Protein AF-A0A919KYX7-F1 (afdb_monomer)

Radius of gyration: 15.67 Å; Cα contacts (8 Å, |Δi|>4): 286; chains: 1; bounding box: 37×46×42 Å

Mean predicted aligned error: 9.74 Å

Structure (mmCIF, N/CA/C/O backbone):
data_AF-A0A919KYX7-F1
#
_entry.id   AF-A0A919KYX7-F1
#
loop_
_atom_site.group_PDB
_atom_site.id
_atom_site.type_symbol
_atom_site.label_atom_id
_atom_site.label_alt_id
_atom_site.label_comp_id
_atom_site.label_asym_id
_atom_site.label_entity_id
_atom_site.label_seq_id
_atom_site.pdbx_PDB_ins_code
_atom_site.Cartn_x
_atom_site.Cartn_y
_atom_site.Cartn_z
_atom_site.occupancy
_atom_site.B_iso_or_equiv
_atom_site.auth_seq_id
_atom_site.auth_comp_id
_atom_site.auth_asym_id
_atom_site.auth_atom_id
_atom_site.pdbx_PDB_model_num
ATOM 1 N N . MET A 1 1 ? -11.927 -30.502 -9.647 1.00 32.38 1 MET A N 1
ATOM 2 C CA . MET A 1 1 ? -11.825 -29.463 -8.599 1.00 32.38 1 MET A CA 1
ATOM 3 C C . MET A 1 1 ? -10.382 -29.416 -8.121 1.00 32.38 1 MET A C 1
ATOM 5 O O . MET A 1 1 ? -9.983 -30.302 -7.381 1.00 32.38 1 MET A O 1
ATOM 9 N N . ARG A 1 2 ? -9.56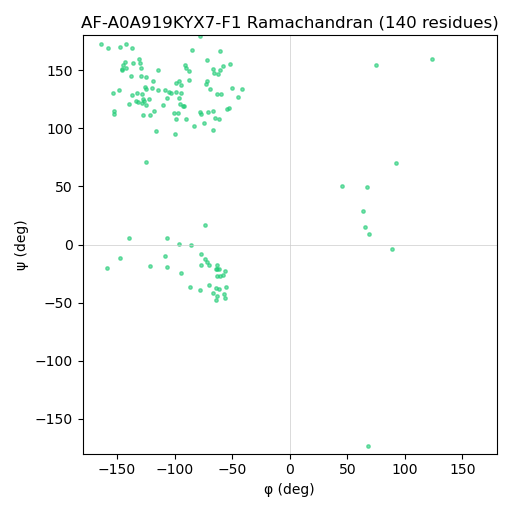3 -28.471 -8.601 1.00 33.16 2 ARG A N 1
ATOM 10 C CA . ARG A 1 2 ? -8.254 -28.194 -7.987 1.00 33.16 2 ARG A CA 1
ATOM 11 C C . ARG A 1 2 ? -8.493 -27.119 -6.935 1.00 33.16 2 ARG A C 1
ATOM 13 O O . ARG A 1 2 ? -8.819 -25.995 -7.298 1.00 33.16 2 ARG A O 1
ATOM 20 N N . GLY A 1 3 ? -8.424 -27.499 -5.662 1.00 31.27 3 GLY A N 1
ATOM 21 C CA . GLY A 1 3 ? -8.376 -26.539 -4.568 1.00 31.27 3 GLY A CA 1
ATOM 22 C C . GLY A 1 3 ? -7.054 -25.793 -4.660 1.00 31.27 3 GLY A C 1
ATOM 23 O O . GLY A 1 3 ? -5.996 -26.410 -4.570 1.00 31.27 3 GLY A O 1
ATOM 24 N N . SER A 1 4 ? -7.117 -24.493 -4.930 1.00 34.47 4 SER A N 1
ATOM 25 C CA . SER A 1 4 ? -5.983 -23.598 -4.737 1.00 34.47 4 SER A CA 1
ATOM 26 C C . SER A 1 4 ? -5.702 -23.558 -3.241 1.00 34.47 4 SER A C 1
ATOM 28 O O . SER A 1 4 ? -6.514 -23.029 -2.484 1.00 34.47 4 SER A O 1
ATOM 30 N N . ASP A 1 5 ? -4.599 -24.175 -2.828 1.00 36.34 5 ASP A N 1
ATOM 31 C CA . ASP A 1 5 ? -4.106 -24.117 -1.458 1.00 36.34 5 ASP A CA 1
ATOM 32 C C . ASP A 1 5 ? -3.677 -22.668 -1.185 1.00 36.34 5 ASP A C 1
ATOM 34 O O . ASP A 1 5 ? -2.665 -22.181 -1.694 1.00 36.34 5 ASP A O 1
ATOM 38 N N . ARG A 1 6 ? -4.567 -21.917 -0.530 1.00 38.47 6 ARG A N 1
ATOM 39 C CA . ARG A 1 6 ? -4.392 -20.497 -0.220 1.00 38.47 6 ARG A CA 1
ATOM 40 C C . ARG A 1 6 ? -3.561 -20.418 1.051 1.00 38.47 6 ARG A C 1
ATOM 42 O O . ARG A 1 6 ? -4.093 -20.623 2.138 1.00 38.47 6 ARG A O 1
ATOM 49 N N . ALA A 1 7 ? -2.275 -20.114 0.910 1.00 39.31 7 ALA A N 1
ATOM 50 C CA . ALA A 1 7 ? -1.416 -19.842 2.052 1.00 39.31 7 ALA A CA 1
ATOM 51 C C . ALA A 1 7 ? -1.953 -18.614 2.806 1.00 39.31 7 ALA A C 1
ATOM 53 O O . ALA A 1 7 ? -1.897 -17.485 2.317 1.00 39.31 7 ALA A O 1
ATOM 54 N N . GLN A 1 8 ? -2.526 -18.849 3.984 1.00 39.03 8 GLN A N 1
ATOM 55 C CA . GLN A 1 8 ? -2.896 -17.796 4.915 1.00 39.03 8 GLN A CA 1
ATOM 56 C C . GLN A 1 8 ? -1.620 -17.324 5.615 1.00 39.03 8 GLN A C 1
ATOM 58 O O . GLN A 1 8 ? -0.999 -18.083 6.357 1.00 39.03 8 GLN A O 1
ATOM 63 N N . VAL A 1 9 ? -1.206 -16.089 5.333 1.00 43.53 9 VAL A N 1
ATOM 64 C CA . VAL A 1 9 ? -0.049 -15.465 5.987 1.00 43.53 9 VAL A CA 1
ATOM 65 C C . VAL A 1 9 ? -0.419 -15.196 7.457 1.00 43.53 9 VAL A C 1
ATOM 67 O O . VAL A 1 9 ? -1.537 -14.736 7.714 1.00 43.53 9 VAL A O 1
ATOM 70 N N . PRO A 1 10 ? 0.451 -15.533 8.431 1.00 44.47 10 PRO A N 1
ATOM 71 C CA . PRO A 1 10 ? 0.195 -15.292 9.852 1.00 44.47 10 PRO A CA 1
ATOM 72 C C . PRO A 1 10 ? 0.009 -13.796 10.151 1.00 44.47 10 PRO A C 1
ATOM 74 O O . PRO A 1 10 ? 0.302 -12.947 9.312 1.00 44.47 10 PRO A O 1
ATOM 77 N N . ALA A 1 11 ? -0.508 -13.491 11.348 1.00 48.12 11 ALA A N 1
ATOM 78 C CA . ALA A 1 11 ? -0.821 -12.133 11.797 1.00 48.12 11 ALA A CA 1
ATOM 79 C C . ALA A 1 11 ? 0.266 -11.122 11.394 1.00 48.12 11 ALA A C 1
ATOM 81 O O . ALA A 1 11 ? 1.454 -11.396 11.582 1.00 48.12 11 ALA A O 1
ATOM 82 N N . ALA A 1 12 ? -0.167 -9.973 10.852 1.00 45.69 12 ALA A N 1
ATOM 83 C CA . ALA A 1 12 ? 0.705 -8.886 10.409 1.00 45.69 12 ALA A CA 1
ATOM 84 C C . ALA A 1 12 ? 1.771 -8.633 11.486 1.00 45.69 12 ALA A C 1
ATOM 86 O O . ALA A 1 12 ? 1.366 -8.529 12.638 1.00 45.69 12 ALA A O 1
ATOM 87 N N . PRO A 1 13 ? 3.071 -8.622 11.177 1.00 49.84 13 PRO A N 1
ATOM 88 C CA . PRO A 1 13 ? 4.165 -8.444 12.139 1.00 49.84 13 PRO A CA 1
ATOM 89 C C . PRO A 1 13 ? 4.355 -6.979 12.566 1.00 49.84 13 PRO A C 1
ATOM 91 O O . PRO A 1 13 ? 3.583 -6.103 12.185 1.00 49.84 13 PRO A O 1
ATOM 94 N N . ASP A 1 14 ? 5.324 -6.750 13.457 1.00 48.88 14 ASP A N 1
ATOM 95 C CA . ASP A 1 14 ? 5.457 -5.521 14.257 1.00 48.88 14 ASP A CA 1
ATOM 96 C C . ASP A 1 14 ? 5.904 -4.282 13.466 1.00 48.88 14 ASP A C 1
ATOM 98 O O . ASP A 1 14 ? 5.730 -3.162 13.950 1.00 48.88 14 ASP A O 1
ATOM 102 N N . ASP A 1 15 ? 6.413 -4.466 12.248 1.00 48.69 15 ASP A N 1
ATOM 103 C CA . ASP A 1 15 ? 6.855 -3.401 11.352 1.00 48.69 15 ASP A CA 1
ATOM 104 C C . ASP A 1 15 ? 6.633 -3.742 9.860 1.00 48.69 15 ASP A C 1
ATOM 106 O O . ASP A 1 15 ? 6.249 -4.854 9.478 1.00 48.69 15 ASP A O 1
ATOM 110 N N . LEU A 1 16 ? 6.830 -2.731 9.002 1.00 52.34 16 LEU A N 1
ATOM 111 C CA . LEU A 1 16 ? 6.672 -2.809 7.543 1.00 52.34 16 LEU A CA 1
ATOM 112 C C . LEU A 1 16 ? 7.550 -3.900 6.918 1.00 52.34 16 LEU A C 1
ATOM 114 O O . LEU A 1 16 ? 7.084 -4.642 6.054 1.00 52.34 16 LEU A O 1
ATOM 118 N N . ALA A 1 17 ? 8.799 -3.996 7.379 1.00 51.16 17 ALA A N 1
ATOM 119 C CA . ALA A 1 17 ? 9.773 -4.975 6.915 1.00 51.16 17 ALA A CA 1
ATOM 120 C C . ALA A 1 17 ? 9.300 -6.393 7.231 1.00 51.16 17 ALA A C 1
ATOM 122 O O . ALA A 1 17 ? 9.263 -7.236 6.344 1.00 51.16 17 ALA A O 1
ATOM 123 N N . GLY A 1 18 ? 8.8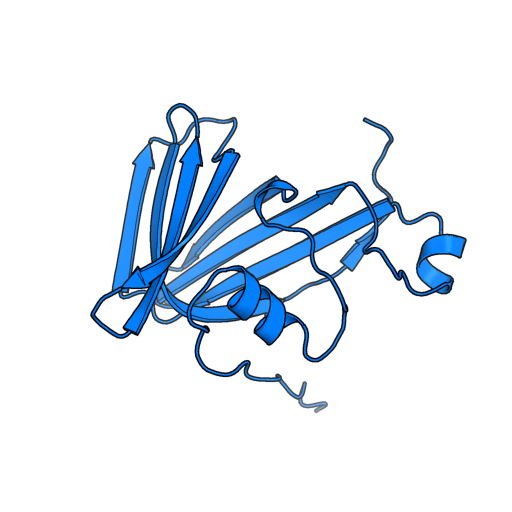00 -6.611 8.445 1.00 51.75 18 GLY A N 1
ATOM 124 C CA . GLY A 1 18 ? 8.156 -7.839 8.852 1.00 51.75 18 GLY A CA 1
ATOM 125 C C . GLY A 1 18 ? 6.980 -8.194 7.949 1.00 51.75 18 GLY A C 1
ATOM 126 O O . GLY A 1 18 ? 6.826 -9.357 7.600 1.00 51.75 18 GLY A O 1
ATOM 127 N N . LEU A 1 19 ? 6.091 -7.246 7.608 1.00 54.28 19 LEU A N 1
ATOM 128 C CA . LEU A 1 19 ? 4.872 -7.580 6.852 1.00 54.28 19 LEU A CA 1
ATOM 129 C C . LEU A 1 19 ? 5.263 -8.045 5.456 1.00 54.28 19 LEU A C 1
ATOM 131 O O . LEU A 1 19 ? 4.747 -9.052 4.975 1.00 54.28 19 LEU A O 1
ATOM 135 N N . LEU A 1 20 ? 6.229 -7.353 4.857 1.00 53.00 20 LEU A N 1
ATOM 136 C CA . LEU A 1 20 ? 6.869 -7.767 3.620 1.00 53.00 20 LEU A CA 1
ATOM 137 C C . LEU A 1 20 ? 7.593 -9.120 3.788 1.00 53.00 20 LEU A C 1
ATOM 139 O O . LEU A 1 20 ? 7.438 -9.980 2.928 1.00 53.00 20 LEU A O 1
ATOM 143 N N . ASP A 1 21 ? 8.236 -9.381 4.933 1.00 50.12 21 ASP A N 1
ATOM 144 C CA . ASP A 1 21 ? 8.826 -10.674 5.334 1.00 50.12 21 ASP A CA 1
ATOM 145 C C . ASP A 1 21 ? 7.820 -11.817 5.521 1.00 50.12 21 ASP A C 1
ATOM 147 O O . ASP A 1 21 ? 8.077 -12.949 5.113 1.00 50.12 21 ASP A O 1
ATOM 151 N N . GLY A 1 22 ? 6.630 -11.555 6.049 1.00 46.12 22 GLY A N 1
ATOM 152 C CA . GLY A 1 22 ? 5.539 -12.526 6.113 1.00 46.12 22 GLY A CA 1
ATOM 153 C C . GLY A 1 22 ? 4.967 -12.820 4.725 1.00 46.12 22 GLY A C 1
ATOM 154 O O . GLY A 1 22 ? 4.630 -13.964 4.415 1.00 46.12 22 GLY A O 1
ATOM 155 N N . LEU A 1 23 ? 4.931 -11.806 3.856 1.00 50.06 23 LEU A N 1
ATOM 156 C CA . LEU A 1 23 ? 4.632 -11.953 2.432 1.00 50.06 23 LEU A CA 1
ATOM 157 C C . LEU A 1 23 ? 5.777 -12.667 1.666 1.00 50.06 23 LEU A C 1
ATOM 159 O O . LEU A 1 23 ? 5.524 -13.215 0.590 1.00 50.06 23 LEU A O 1
ATOM 163 N N . HIS A 1 24 ? 6.998 -12.745 2.226 1.00 50.53 24 HIS A N 1
ATOM 164 C CA . HIS A 1 24 ? 8.181 -13.394 1.630 1.00 50.53 24 HIS A CA 1
ATOM 165 C C . HIS A 1 24 ? 8.149 -14.935 1.634 1.00 50.53 24 HIS A C 1
ATOM 167 O O . HIS A 1 24 ? 8.936 -15.555 0.917 1.00 50.53 24 HIS A O 1
ATOM 173 N N . ALA A 1 25 ? 7.245 -15.601 2.359 1.00 39.31 25 ALA A N 1
ATOM 174 C CA . ALA A 1 25 ? 7.342 -17.050 2.596 1.00 39.31 25 ALA A CA 1
ATOM 175 C C . ALA A 1 25 ? 6.995 -17.983 1.406 1.00 39.31 25 ALA A C 1
ATOM 177 O O . ALA A 1 25 ? 6.786 -19.176 1.623 1.00 39.31 25 ALA A O 1
ATOM 178 N N . GLY A 1 26 ? 6.950 -17.520 0.149 1.00 39.28 26 GLY A N 1
ATOM 179 C CA . GLY A 1 26 ? 6.589 -18.439 -0.940 1.00 39.28 26 GLY A CA 1
ATOM 180 C C . GLY A 1 26 ? 6.984 -18.130 -2.376 1.00 39.28 26 GLY A C 1
ATOM 181 O O . GLY A 1 26 ? 7.003 -19.075 -3.161 1.00 39.28 26 GLY A O 1
ATOM 182 N N . LEU A 1 27 ? 7.296 -16.892 -2.775 1.00 41.44 27 LEU A N 1
ATOM 183 C CA . LEU A 1 27 ? 7.535 -16.637 -4.209 1.00 41.44 27 LEU A CA 1
ATOM 184 C C . LEU A 1 27 ? 8.564 -15.565 -4.576 1.00 41.44 27 LEU A C 1
ATOM 186 O O . LEU A 1 27 ? 8.952 -15.528 -5.744 1.00 41.44 27 LEU A O 1
ATOM 190 N N . LEU A 1 28 ? 9.037 -14.742 -3.637 1.00 40.50 28 LEU A N 1
ATOM 191 C CA . LEU A 1 28 ? 10.090 -13.750 -3.864 1.00 40.50 28 LEU A CA 1
ATOM 192 C C . LEU A 1 28 ? 10.847 -13.490 -2.558 1.00 40.50 28 LEU A C 1
ATOM 194 O O . LEU A 1 28 ? 10.285 -12.935 -1.622 1.00 40.50 28 LEU A O 1
ATOM 198 N N . SER A 1 29 ? 12.127 -13.838 -2.499 1.00 37.88 29 SER A N 1
ATOM 199 C CA . SER A 1 29 ? 13.039 -13.181 -1.563 1.00 37.88 29 SER A CA 1
ATOM 200 C C . SER A 1 29 ? 13.274 -11.745 -2.052 1.00 37.88 29 SER A C 1
ATOM 202 O O . SER A 1 29 ? 13.862 -11.573 -3.123 1.00 37.88 29 SER A O 1
ATOM 204 N N . GLY A 1 30 ? 12.822 -10.742 -1.292 1.00 50.16 30 GLY A N 1
ATOM 205 C CA . GLY A 1 30 ? 13.103 -9.322 -1.537 1.00 50.16 30 GLY A CA 1
ATOM 206 C C . GLY A 1 30 ? 12.063 -8.602 -2.394 1.00 50.16 30 GLY A C 1
ATOM 207 O O . GLY A 1 30 ? 12.356 -8.237 -3.534 1.00 50.16 30 GLY A O 1
ATOM 208 N N . LEU A 1 31 ? 10.861 -8.378 -1.853 1.00 50.81 31 LEU A N 1
ATOM 209 C CA . LEU A 1 31 ? 10.004 -7.307 -2.366 1.00 50.81 31 LEU A CA 1
ATOM 210 C C . LEU A 1 31 ? 10.706 -5.948 -2.164 1.00 50.81 31 LEU A C 1
ATOM 212 O O . LEU A 1 31 ? 11.439 -5.792 -1.184 1.00 50.81 31 LEU A O 1
ATOM 216 N N . PRO A 1 32 ? 10.503 -4.983 -3.076 1.00 56.03 32 PRO A N 1
ATOM 217 C CA . PRO A 1 32 ? 11.006 -3.624 -2.900 1.00 56.03 32 PRO A CA 1
ATOM 218 C C . PRO A 1 32 ? 10.460 -3.005 -1.614 1.00 56.03 32 PRO A C 1
ATOM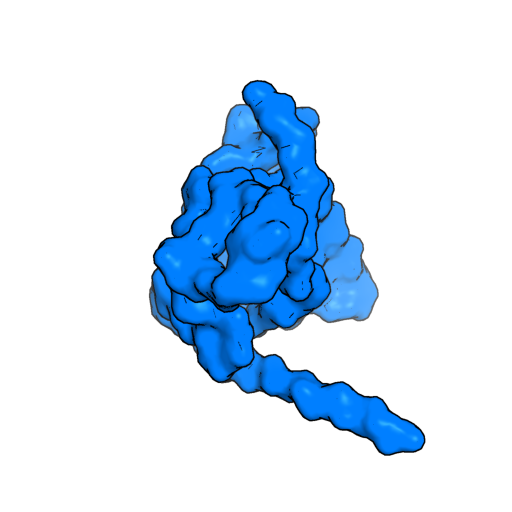 220 O O . PRO A 1 32 ? 9.367 -3.367 -1.160 1.00 56.03 32 PRO A O 1
ATOM 223 N N . ALA A 1 33 ? 11.197 -2.058 -1.035 1.00 64.12 33 ALA A N 1
ATOM 224 C CA . ALA A 1 33 ? 10.638 -1.241 0.032 1.00 64.12 33 ALA A CA 1
ATOM 225 C C . ALA A 1 33 ? 9.420 -0.474 -0.518 1.00 64.12 33 ALA A C 1
ATOM 227 O O . ALA A 1 33 ? 9.367 -0.172 -1.707 1.00 64.12 33 ALA A O 1
ATOM 228 N N . PHE A 1 34 ? 8.417 -0.163 0.315 1.00 66.69 34 PHE A N 1
ATOM 229 C CA . PHE A 1 34 ? 7.215 0.544 -0.169 1.00 66.69 34 PHE A CA 1
ATOM 230 C C . PHE A 1 34 ? 7.533 1.894 -0.826 1.00 66.69 34 PHE A C 1
ATOM 232 O O . PHE A 1 34 ? 6.769 2.350 -1.664 1.00 66.69 34 PHE A O 1
ATOM 239 N N . GLU A 1 35 ? 8.648 2.519 -0.450 1.00 70.00 35 GLU A N 1
ATOM 240 C CA . GLU A 1 35 ? 9.169 3.743 -1.070 1.00 70.00 35 GLU A CA 1
ATOM 241 C C . GLU A 1 35 ? 9.555 3.581 -2.548 1.00 70.00 35 GLU A C 1
ATOM 243 O O . GLU A 1 35 ? 9.561 4.567 -3.276 1.00 70.00 35 GLU A O 1
ATOM 248 N N . ASP A 1 36 ? 9.800 2.351 -3.000 1.00 77.00 36 ASP A N 1
ATOM 249 C CA . ASP A 1 36 ? 10.084 2.028 -4.399 1.00 77.00 36 ASP A CA 1
ATOM 250 C C . ASP A 1 36 ? 8.821 1.567 -5.163 1.00 77.00 36 ASP A C 1
ATOM 252 O O . ASP A 1 36 ? 8.904 1.193 -6.334 1.00 77.00 36 ASP A O 1
ATOM 256 N N . LEU A 1 37 ? 7.651 1.529 -4.506 1.00 82.44 37 LEU A N 1
ATOM 257 C CA . LEU A 1 37 ? 6.398 1.055 -5.097 1.00 82.44 37 LEU A CA 1
ATOM 258 C C . LEU A 1 37 ? 5.511 2.207 -5.581 1.00 82.44 37 LEU A C 1
ATOM 260 O O . LEU A 1 37 ? 5.145 3.105 -4.820 1.00 82.44 37 LEU A O 1
ATOM 264 N N . ASP A 1 38 ? 5.035 2.086 -6.816 1.00 87.62 38 ASP A N 1
ATOM 265 C CA . ASP A 1 38 ? 4.037 2.972 -7.403 1.00 87.62 38 ASP A CA 1
ATOM 266 C C . ASP A 1 38 ? 2.628 2.398 -7.194 1.00 87.62 38 ASP A C 1
ATOM 268 O O . ASP A 1 38 ? 2.300 1.304 -7.665 1.00 87.62 38 ASP A O 1
ATOM 272 N N . LEU A 1 39 ? 1.763 3.133 -6.489 1.00 90.94 39 LEU A N 1
ATOM 273 C CA . LEU A 1 39 ? 0.356 2.764 -6.322 1.00 90.94 39 LEU A CA 1
ATOM 274 C C . LEU A 1 39 ? -0.432 3.121 -7.591 1.00 90.94 39 LEU A C 1
ATOM 276 O O . LEU A 1 39 ? -0.648 4.295 -7.883 1.00 90.94 39 LEU A O 1
ATOM 280 N N . PHE A 1 40 ? -0.946 2.118 -8.303 1.00 91.06 40 PHE A N 1
ATOM 281 C CA . PHE A 1 40 ? -1.776 2.327 -9.500 1.00 91.06 40 PHE A CA 1
ATOM 282 C C . PHE A 1 40 ? -3.260 1.998 -9.285 1.00 91.06 40 PHE A C 1
ATOM 284 O O . PHE A 1 40 ? -4.093 2.274 -10.150 1.00 91.06 40 PHE A O 1
ATOM 291 N N . HIS A 1 41 ? -3.615 1.378 -8.156 1.00 93.25 41 HIS A N 1
ATOM 292 C CA . HIS A 1 41 ? -4.980 0.930 -7.897 1.00 93.25 41 HIS A CA 1
ATOM 293 C C . HIS A 1 41 ? -5.329 0.991 -6.411 1.00 93.25 41 HIS A C 1
ATOM 295 O O . HIS A 1 41 ? -4.598 0.469 -5.574 1.00 93.25 41 HIS A O 1
ATOM 301 N N . LEU A 1 42 ? -6.496 1.550 -6.094 1.00 94.06 42 LEU A N 1
ATOM 302 C CA . LEU A 1 42 ? -7.130 1.450 -4.784 1.00 94.06 42 LEU A CA 1
ATOM 303 C C . LEU A 1 42 ? -8.602 1.105 -4.985 1.00 94.06 42 LEU A C 1
ATOM 305 O O . LEU A 1 42 ? -9.331 1.832 -5.657 1.00 94.06 42 LEU A O 1
ATOM 309 N N . LEU A 1 43 ? -9.039 0.007 -4.376 1.00 95.62 43 LEU A N 1
ATOM 310 C CA . LEU A 1 43 ? -10.433 -0.415 -4.357 1.00 95.62 43 LEU A CA 1
ATOM 311 C C . LEU A 1 43 ? -10.874 -0.633 -2.916 1.00 95.62 43 LEU A C 1
ATOM 313 O O . LEU A 1 43 ? -10.280 -1.440 -2.203 1.00 95.62 43 LEU A O 1
ATOM 317 N N . VAL A 1 44 ? -11.933 0.062 -2.515 1.00 95.69 44 VAL A N 1
ATOM 318 C CA . VAL A 1 44 ? -12.613 -0.152 -1.236 1.00 95.69 44 VAL A CA 1
ATOM 319 C C . VAL A 1 44 ? -13.787 -1.095 -1.479 1.00 95.69 44 VAL A C 1
ATOM 321 O O . VAL A 1 44 ? -14.673 -0.781 -2.273 1.00 95.69 44 VAL A O 1
ATOM 324 N N . ASP A 1 45 ? -13.803 -2.242 -0.805 1.00 93.75 45 ASP A N 1
ATOM 325 C CA . ASP A 1 45 ? -14.961 -3.131 -0.773 1.00 93.75 45 ASP A CA 1
ATOM 326 C C . ASP A 1 45 ? -15.738 -2.908 0.527 1.00 93.75 45 ASP A C 1
ATOM 328 O O . ASP A 1 45 ? -15.441 -3.494 1.571 1.00 93.75 45 ASP A O 1
ATOM 332 N N . GLU A 1 46 ? -16.762 -2.060 0.439 1.00 83.62 46 GLU A N 1
ATOM 333 C CA . GLU A 1 46 ? -17.655 -1.723 1.554 1.00 83.62 46 GLU A CA 1
ATOM 334 C C . GLU A 1 46 ? -18.466 -2.919 2.073 1.00 83.62 46 GLU A C 1
ATOM 336 O O . GLU A 1 46 ? -19.027 -2.852 3.162 1.00 83.62 46 GLU A O 1
ATOM 341 N N . ARG A 1 47 ? -18.580 -4.009 1.301 1.00 85.75 47 ARG A N 1
ATOM 342 C CA . ARG A 1 47 ? -19.348 -5.198 1.704 1.00 85.75 47 ARG A CA 1
ATOM 343 C C . ARG A 1 47 ? -18.482 -6.262 2.366 1.00 85.75 47 ARG A C 1
ATOM 345 O O . ARG A 1 47 ? -19.017 -7.106 3.081 1.00 85.75 47 ARG A O 1
ATOM 352 N N . GLY A 1 48 ? -17.188 -6.265 2.064 1.00 79.38 48 GLY A N 1
ATOM 353 C CA . GLY A 1 48 ? -16.237 -7.288 2.490 1.00 79.38 48 GLY A CA 1
ATOM 354 C C . GLY A 1 48 ? -15.268 -6.847 3.585 1.00 79.38 48 GLY A C 1
ATOM 355 O O . GLY A 1 48 ? -14.352 -7.610 3.884 1.00 79.38 48 GLY A O 1
ATOM 356 N N . ASP A 1 49 ? -15.426 -5.637 4.138 1.00 90.12 49 ASP A N 1
ATOM 357 C CA . ASP A 1 49 ? -14.494 -5.010 5.088 1.00 90.12 49 ASP A CA 1
ATOM 358 C C . ASP A 1 49 ? -13.039 -5.152 4.622 1.00 90.12 49 ASP A C 1
ATOM 360 O O . ASP A 1 49 ? -12.167 -5.645 5.353 1.00 90.12 49 ASP A O 1
ATOM 364 N N . SER A 1 50 ? -12.796 -4.786 3.358 1.00 94.94 50 SER A N 1
ATOM 365 C CA . SER A 1 50 ? -11.490 -4.946 2.726 1.00 94.94 50 SER A CA 1
ATOM 366 C C . SER A 1 50 ? -11.115 -3.790 1.803 1.00 94.94 50 SER A C 1
ATOM 368 O O . SER A 1 50 ? -11.964 -3.111 1.228 1.00 94.94 50 SER A O 1
ATOM 370 N N . VAL A 1 51 ? -9.810 -3.565 1.671 1.00 96.62 51 VAL A N 1
ATOM 371 C CA . VAL A 1 51 ? -9.220 -2.648 0.693 1.00 96.62 51 VAL A CA 1
ATOM 372 C C . VAL A 1 51 ? -8.202 -3.424 -0.125 1.00 96.62 51 VAL A C 1
ATOM 374 O O . VAL A 1 51 ? -7.380 -4.151 0.425 1.00 96.62 51 VAL A O 1
ATOM 377 N N . THR A 1 52 ? -8.239 -3.254 -1.442 1.00 95.75 52 THR A N 1
ATOM 378 C CA . THR A 1 52 ? -7.242 -3.811 -2.358 1.00 95.75 52 THR A CA 1
ATOM 379 C C . THR A 1 52 ? -6.397 -2.692 -2.948 1.00 95.75 52 THR A C 1
ATOM 381 O O . THR A 1 52 ? -6.917 -1.816 -3.640 1.00 95.75 52 THR A O 1
ATOM 384 N N . LEU A 1 53 ? -5.090 -2.749 -2.708 1.00 94.19 53 LEU A N 1
ATOM 385 C CA . LEU A 1 53 ? -4.091 -1.833 -3.257 1.00 94.19 53 LEU A CA 1
ATOM 386 C C . LEU A 1 53 ? -3.315 -2.545 -4.365 1.00 94.19 53 LEU A C 1
ATOM 388 O O . LEU A 1 53 ? -2.887 -3.673 -4.156 1.00 94.19 53 LEU A O 1
ATOM 392 N N . GLY A 1 54 ? -3.148 -1.936 -5.534 1.00 92.69 54 GLY A N 1
ATOM 393 C CA . GLY A 1 54 ? -2.298 -2.464 -6.606 1.00 92.69 54 GLY A CA 1
ATOM 394 C C . GLY A 1 54 ? -1.018 -1.653 -6.711 1.00 92.69 54 GLY A C 1
ATOM 395 O O . GLY A 1 54 ? -1.084 -0.430 -6.841 1.00 92.69 54 GLY A O 1
ATOM 396 N N . PHE A 1 55 ? 0.115 -2.346 -6.650 1.00 89.12 55 PHE A N 1
ATOM 397 C CA . PHE A 1 55 ? 1.446 -1.757 -6.686 1.00 89.12 55 PHE A CA 1
ATOM 398 C C . PHE A 1 55 ? 2.239 -2.256 -7.882 1.00 89.12 55 PHE A C 1
ATOM 400 O O . PHE A 1 55 ? 2.189 -3.445 -8.210 1.00 89.12 55 PHE A O 1
ATOM 407 N N . GLU A 1 56 ? 2.999 -1.355 -8.488 1.00 88.12 56 GLU A N 1
ATOM 408 C CA . GLU A 1 56 ? 4.016 -1.635 -9.494 1.00 88.12 56 GLU A CA 1
ATOM 409 C C . GLU A 1 56 ? 5.401 -1.271 -8.943 1.00 88.12 56 GLU A C 1
ATOM 411 O O . GLU A 1 56 ? 5.535 -0.386 -8.105 1.00 88.12 56 GLU A O 1
ATOM 416 N N . HIS A 1 57 ? 6.436 -1.967 -9.406 1.00 84.81 57 HIS A N 1
ATOM 417 C CA . HIS A 1 57 ? 7.825 -1.587 -9.187 1.00 84.81 57 HIS A CA 1
ATOM 418 C C . HIS A 1 57 ? 8.605 -1.655 -10.496 1.00 84.81 57 HIS A C 1
ATOM 420 O O . HIS A 1 57 ? 8.612 -2.690 -11.183 1.00 84.81 57 HIS A O 1
ATOM 426 N N . ALA A 1 58 ? 9.325 -0.575 -10.795 1.00 80.06 58 ALA A N 1
ATOM 427 C CA . ALA A 1 58 ? 10.274 -0.517 -11.893 1.00 80.06 58 ALA A CA 1
ATOM 428 C C . ALA A 1 58 ? 11.545 -1.303 -11.533 1.00 80.06 58 ALA A C 1
ATOM 430 O O . ALA A 1 58 ? 12.392 -0.866 -10.761 1.00 80.06 58 ALA A O 1
ATOM 431 N N . GLY A 1 59 ? 11.696 -2.489 -12.114 1.00 75.12 59 GLY A N 1
ATOM 432 C CA . GLY A 1 59 ? 12.820 -3.391 -11.883 1.00 75.12 59 GLY A CA 1
ATOM 433 C C . GLY A 1 59 ? 12.375 -4.771 -11.418 1.00 75.12 59 GLY A C 1
ATOM 434 O O . GLY A 1 59 ? 11.267 -4.970 -10.917 1.00 75.12 59 GLY A O 1
ATOM 435 N N . LEU A 1 60 ? 13.262 -5.750 -11.588 1.00 68.56 60 LEU A N 1
ATOM 436 C CA . LEU A 1 60 ? 13.082 -7.069 -10.994 1.00 68.56 60 LEU A CA 1
ATOM 437 C C . LEU A 1 60 ? 13.724 -7.115 -9.594 1.00 68.56 60 LEU A C 1
ATOM 439 O O . LEU A 1 60 ? 14.721 -6.428 -9.371 1.00 68.56 60 LEU A O 1
ATOM 443 N N . PRO A 1 61 ? 13.216 -7.963 -8.679 1.00 63.31 61 PRO A N 1
ATOM 444 C CA . PRO A 1 61 ? 13.856 -8.232 -7.391 1.00 63.31 61 PRO A CA 1
ATOM 445 C C . PRO A 1 61 ? 15.340 -8.622 -7.539 1.00 63.31 61 PRO A C 1
ATOM 447 O O . PRO A 1 61 ? 15.689 -9.192 -8.574 1.00 63.31 61 PRO A O 1
ATOM 450 N N . PRO A 1 62 ? 16.199 -8.421 -6.516 1.00 56.88 62 PRO A N 1
ATOM 451 C CA . PRO A 1 62 ? 17.658 -8.618 -6.601 1.00 56.88 62 PRO A CA 1
ATOM 452 C C . PRO A 1 62 ? 18.128 -10.008 -7.061 1.00 56.88 62 PRO A C 1
ATOM 454 O O . PRO A 1 62 ? 19.238 -10.153 -7.571 1.00 56.88 62 PRO A O 1
ATOM 457 N N . ALA A 1 63 ? 17.292 -11.037 -6.903 1.00 61.44 63 ALA A N 1
ATOM 458 C CA . ALA A 1 63 ? 17.545 -12.393 -7.382 1.00 61.44 63 ALA A CA 1
ATOM 459 C C . ALA A 1 63 ? 16.395 -12.874 -8.286 1.00 61.44 63 ALA A C 1
ATOM 461 O O . ALA A 1 63 ? 15.602 -13.731 -7.881 1.00 61.44 63 ALA A O 1
ATOM 462 N N . PRO A 1 64 ? 16.255 -12.330 -9.508 1.00 64.31 64 PRO A N 1
ATOM 463 C CA . PRO A 1 64 ? 15.180 -12.748 -10.381 1.00 64.31 64 PRO A CA 1
ATOM 464 C C . PRO A 1 64 ? 15.446 -14.159 -10.920 1.00 64.31 64 PRO A C 1
ATOM 466 O O . PRO A 1 64 ? 16.579 -14.478 -11.294 1.00 64.31 64 PRO A O 1
ATOM 469 N N . PRO A 1 65 ? 14.410 -15.007 -11.021 1.00 66.94 65 PRO A N 1
ATOM 470 C CA . PRO A 1 65 ? 14.495 -16.254 -11.767 1.00 66.94 65 PRO A CA 1
ATOM 471 C C . PRO A 1 65 ? 15.064 -16.019 -13.177 1.00 66.94 65 PRO A C 1
ATOM 473 O O . PRO A 1 65 ? 14.666 -15.071 -13.860 1.00 66.94 65 PRO A O 1
ATOM 476 N N . ARG A 1 66 ? 16.010 -16.866 -13.610 1.00 68.94 66 ARG A N 1
ATOM 477 C CA . ARG A 1 66 ? 16.731 -16.694 -14.890 1.00 68.94 66 ARG A CA 1
ATOM 478 C C . ARG A 1 66 ? 15.788 -16.583 -16.090 1.00 68.94 66 ARG A C 1
ATOM 480 O O . ARG A 1 66 ? 16.007 -15.753 -16.960 1.00 68.94 66 ARG A O 1
ATOM 487 N N . ASP A 1 67 ? 14.689 -17.332 -16.079 1.00 69.75 67 ASP A N 1
ATOM 488 C CA . ASP A 1 67 ? 13.657 -17.302 -17.117 1.00 69.75 67 ASP A CA 1
ATOM 489 C C . ASP A 1 67 ? 12.982 -15.927 -17.273 1.00 69.75 67 ASP A C 1
ATOM 491 O O . ASP A 1 67 ? 12.513 -15.593 -18.360 1.00 69.75 67 ASP A O 1
ATOM 495 N N . ARG A 1 68 ? 12.939 -15.099 -16.219 1.00 68.12 68 ARG A N 1
ATOM 496 C CA . ARG A 1 68 ? 12.407 -13.726 -16.295 1.00 68.12 68 ARG A CA 1
ATOM 497 C C . ARG A 1 68 ? 13.404 -12.760 -16.921 1.00 68.12 68 ARG A C 1
ATOM 499 O O . ARG A 1 68 ? 13.000 -11.912 -17.717 1.00 68.12 68 ARG A O 1
ATOM 506 N N . VAL A 1 69 ? 14.684 -12.925 -16.592 1.00 69.88 69 VAL A N 1
ATOM 507 C CA . VAL A 1 69 ? 15.788 -12.149 -17.175 1.00 69.88 69 VAL A CA 1
ATOM 508 C C . VAL A 1 69 ? 15.889 -12.431 -18.671 1.00 69.88 69 VAL A C 1
ATOM 510 O O . VAL A 1 69 ? 15.889 -11.500 -19.473 1.00 69.88 69 VAL A O 1
ATOM 513 N N . ASP A 1 70 ? 15.858 -13.708 -19.057 1.00 75.81 70 ASP A N 1
ATOM 514 C CA . ASP A 1 70 ? 15.958 -14.142 -20.456 1.00 75.81 70 ASP A CA 1
ATOM 515 C C . ASP A 1 70 ? 14.786 -13.633 -21.316 1.00 75.81 70 ASP A C 1
ATOM 517 O O . ASP A 1 70 ? 14.923 -13.416 -22.520 1.00 75.81 70 ASP A O 1
ATOM 521 N N . ARG A 1 71 ? 13.623 -13.391 -20.698 1.00 77.12 71 ARG A N 1
ATOM 522 C CA . ARG A 1 71 ? 12.435 -12.823 -21.353 1.00 77.12 71 ARG A CA 1
ATOM 523 C C . ARG A 1 71 ? 12.423 -11.292 -21.404 1.00 77.12 71 ARG A C 1
ATOM 525 O O . ARG A 1 71 ? 11.470 -10.723 -21.939 1.00 77.12 71 ARG A O 1
ATOM 532 N N . GLY A 1 72 ? 13.448 -10.628 -20.865 1.00 79.06 72 GLY A N 1
ATOM 533 C CA . GLY A 1 72 ? 13.556 -9.169 -20.837 1.00 79.06 72 GLY A CA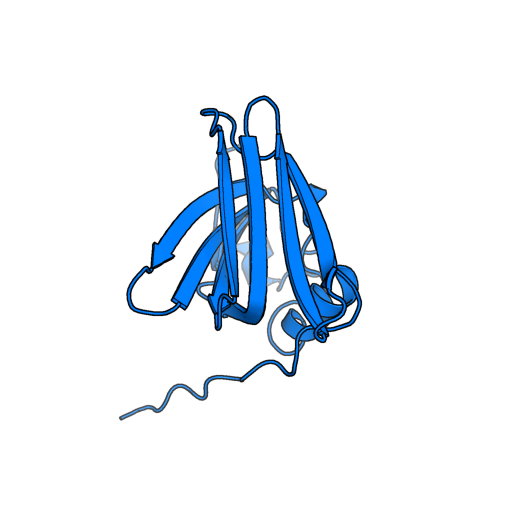 1
ATOM 534 C C . GLY A 1 72 ? 12.458 -8.490 -20.017 1.00 79.06 72 GLY A C 1
ATOM 535 O O . GLY A 1 72 ? 12.053 -7.376 -20.351 1.00 79.06 72 GLY A O 1
ATOM 536 N N . LEU A 1 73 ? 11.932 -9.174 -18.995 1.00 81.25 73 LEU A N 1
ATOM 537 C CA . LEU A 1 73 ? 10.980 -8.587 -18.052 1.00 81.25 73 LEU A CA 1
ATOM 538 C C . LEU A 1 73 ? 11.734 -7.613 -17.145 1.00 81.25 73 LEU A C 1
ATOM 540 O O . LEU A 1 73 ? 12.845 -7.902 -16.710 1.00 81.25 73 LEU A O 1
ATOM 544 N N . ASN A 1 74 ? 11.140 -6.458 -16.882 1.00 82.62 74 ASN A N 1
ATOM 545 C CA . ASN A 1 74 ? 11.801 -5.349 -16.192 1.00 82.62 74 ASN A CA 1
ATOM 546 C C . ASN A 1 74 ? 10.890 -4.641 -15.186 1.00 82.62 74 ASN A C 1
ATOM 548 O O . ASN A 1 74 ? 11.309 -3.640 -14.624 1.00 82.62 74 ASN A O 1
ATOM 552 N N . ALA A 1 75 ? 9.679 -5.140 -14.955 1.00 84.75 75 ALA A N 1
ATOM 553 C CA . ALA A 1 75 ? 8.763 -4.609 -13.958 1.00 84.75 75 ALA A CA 1
ATOM 554 C C . ALA A 1 75 ? 7.986 -5.746 -13.293 1.00 84.75 75 ALA A C 1
ATOM 556 O O . ALA A 1 75 ? 7.830 -6.838 -13.863 1.00 84.75 75 ALA A O 1
ATOM 557 N N . VAL A 1 76 ? 7.498 -5.482 -12.087 1.00 83.44 76 VAL A N 1
ATOM 558 C CA . VAL A 1 76 ? 6.594 -6.372 -11.359 1.00 83.44 76 VAL A CA 1
ATOM 559 C C . VAL A 1 76 ? 5.380 -5.597 -10.884 1.00 83.44 76 VAL A C 1
ATOM 561 O O . VAL A 1 76 ? 5.497 -4.441 -10.501 1.00 83.44 76 VAL A O 1
ATOM 564 N N . GLU A 1 77 ? 4.226 -6.251 -10.875 1.00 87.94 77 GLU A N 1
ATOM 565 C CA . GLU A 1 77 ? 3.038 -5.741 -10.197 1.00 87.94 77 GLU A CA 1
ATOM 566 C C . GLU A 1 77 ? 2.433 -6.816 -9.301 1.00 87.94 77 GLU A C 1
ATOM 568 O O . GLU A 1 77 ? 2.606 -8.020 -9.535 1.00 87.94 77 GLU A O 1
ATOM 573 N N . PHE A 1 78 ? 1.692 -6.374 -8.296 1.00 86.31 78 PHE A N 1
ATOM 574 C CA . PHE A 1 78 ? 0.923 -7.234 -7.413 1.00 86.31 78 PHE A CA 1
ATOM 575 C C . PHE A 1 78 ? -0.205 -6.450 -6.743 1.00 86.31 78 PHE A C 1
ATOM 577 O O . PHE A 1 78 ? -0.242 -5.221 -6.775 1.00 86.31 78 PHE A O 1
ATOM 584 N N . PHE A 1 79 ? -1.111 -7.177 -6.096 1.00 89.56 79 PHE A N 1
ATOM 585 C CA . PHE A 1 79 ? -2.174 -6.602 -5.285 1.00 89.56 79 PHE A CA 1
ATOM 586 C C . PHE A 1 79 ? -1.979 -6.964 -3.817 1.00 89.56 79 PHE A C 1
ATOM 588 O O . PHE A 1 79 ? -1.747 -8.125 -3.490 1.00 89.56 79 PHE A O 1
ATOM 595 N N . LEU A 1 80 ? -2.101 -5.985 -2.928 1.00 89.44 80 LEU A N 1
ATOM 596 C CA . LEU A 1 80 ? -2.174 -6.157 -1.487 1.00 89.44 80 LEU A CA 1
ATOM 597 C C . LEU A 1 80 ? -3.638 -6.052 -1.052 1.00 89.44 80 LEU A C 1
ATOM 599 O O . LEU A 1 80 ? -4.248 -4.987 -1.140 1.00 89.44 80 LEU A O 1
ATOM 603 N N . VAL A 1 81 ? -4.199 -7.160 -0.579 1.00 91.81 81 VAL A N 1
ATOM 604 C CA . VAL A 1 81 ? -5.564 -7.222 -0.049 1.00 91.81 81 VAL A CA 1
ATOM 605 C C . VAL A 1 81 ? -5.501 -7.107 1.469 1.00 91.81 81 VAL A C 1
ATOM 607 O O . VAL A 1 81 ? -4.994 -8.005 2.143 1.00 91.81 81 VAL A O 1
ATOM 610 N N . LEU A 1 82 ? -6.019 -6.001 1.994 1.00 92.62 82 LEU A N 1
ATOM 611 C CA . LEU A 1 82 ? -6.175 -5.698 3.414 1.00 92.62 82 LEU A CA 1
ATOM 612 C C . LEU A 1 82 ? -7.582 -6.102 3.847 1.00 92.62 82 LEU A C 1
ATOM 614 O O . LEU A 1 82 ? -8.547 -5.732 3.189 1.00 92.62 82 LEU A O 1
ATOM 618 N N . SER A 1 83 ? -7.713 -6.851 4.937 1.00 90.94 83 SER A N 1
ATOM 619 C CA . SER A 1 83 ? -8.990 -7.419 5.387 1.00 90.94 83 SER A CA 1
ATOM 620 C C . SER A 1 83 ? -9.194 -7.262 6.889 1.00 90.94 83 SER A C 1
ATOM 622 O O . SER A 1 83 ? -8.230 -7.132 7.652 1.00 90.94 83 SER A O 1
ATOM 624 N N . GLY A 1 84 ? -10.461 -7.280 7.307 1.00 91.44 84 GLY A N 1
ATOM 625 C CA . GLY A 1 84 ? -10.836 -6.996 8.689 1.00 91.44 84 GLY A CA 1
ATOM 626 C C . GLY A 1 84 ? -10.559 -5.535 9.024 1.00 91.44 84 GLY A C 1
ATOM 627 O O . GLY A 1 84 ? -9.860 -5.250 9.997 1.00 91.44 84 GLY A O 1
ATOM 628 N N . LEU A 1 85 ? -11.024 -4.627 8.160 1.00 93.88 85 LEU A N 1
ATOM 629 C CA . LEU A 1 85 ? -10.854 -3.194 8.362 1.00 93.88 85 LEU A CA 1
ATOM 630 C C . LEU A 1 85 ? -11.588 -2.741 9.623 1.00 93.88 85 LEU A C 1
ATOM 632 O O . LEU A 1 85 ? -12.778 -2.998 9.785 1.00 93.88 85 LEU A O 1
ATOM 636 N N . THR A 1 86 ? -10.892 -2.016 10.495 1.00 93.00 86 THR A N 1
ATOM 637 C CA . THR A 1 86 ? -11.515 -1.338 11.645 1.00 93.00 86 THR A CA 1
ATOM 638 C C . THR A 1 86 ? -11.609 0.164 11.466 1.00 93.00 86 THR A C 1
ATOM 640 O O . THR A 1 86 ? -12.412 0.817 12.132 1.00 93.00 86 THR A O 1
ATOM 643 N N . ARG A 1 87 ? -10.808 0.722 10.556 1.00 93.94 87 ARG A N 1
ATOM 644 C CA . ARG A 1 87 ? -10.816 2.142 10.223 1.00 93.94 87 ARG A CA 1
ATOM 645 C C . ARG A 1 87 ? -10.316 2.329 8.799 1.00 93.94 87 ARG A C 1
ATOM 647 O O . ARG A 1 87 ? -9.251 1.837 8.444 1.00 93.94 87 ARG A O 1
ATOM 654 N N . LEU A 1 88 ? -11.068 3.092 8.018 1.00 95.19 88 LEU A N 1
ATOM 655 C CA . LEU A 1 88 ? -10.626 3.662 6.753 1.00 95.19 88 LEU A CA 1
ATOM 656 C C . LEU A 1 88 ? -10.918 5.157 6.805 1.00 95.19 88 LEU A C 1
ATOM 658 O O . LEU A 1 88 ? -12.066 5.558 6.991 1.00 95.19 88 LEU A O 1
ATOM 662 N N . GLN A 1 89 ? -9.884 5.974 6.651 1.00 96.44 89 GLN A N 1
ATOM 663 C CA . GLN A 1 89 ? -10.025 7.414 6.507 1.00 96.44 89 GLN A CA 1
ATOM 664 C C . GLN A 1 89 ? -9.274 7.858 5.257 1.00 96.44 89 GLN A C 1
ATOM 666 O O . GLN A 1 89 ? -8.086 7.586 5.119 1.00 96.44 89 GLN A O 1
ATOM 671 N N . ILE A 1 90 ? -9.978 8.548 4.364 1.00 95.38 90 ILE A N 1
ATOM 672 C CA . ILE A 1 90 ? -9.404 9.195 3.186 1.00 95.38 90 ILE A CA 1
ATOM 673 C C . ILE A 1 90 ? -9.660 10.690 3.351 1.00 95.38 90 ILE A C 1
ATOM 675 O O . ILE A 1 90 ? -10.810 11.124 3.384 1.00 95.38 90 ILE A O 1
ATOM 679 N N . ASP A 1 91 ? -8.587 11.456 3.495 1.00 96.25 91 ASP A N 1
ATOM 680 C CA . ASP A 1 91 ? -8.592 12.910 3.567 1.00 96.25 91 ASP A CA 1
ATOM 681 C C . ASP A 1 91 ? -7.832 13.468 2.361 1.00 96.25 91 ASP A C 1
ATOM 683 O O . ASP A 1 91 ? -6.600 13.497 2.321 1.00 96.25 91 ASP A O 1
ATOM 687 N N . GLY A 1 92 ? -8.602 13.852 1.343 1.00 94.00 92 GLY A N 1
ATOM 688 C CA . GLY A 1 92 ? -8.078 14.284 0.054 1.00 94.00 92 GLY A CA 1
ATOM 689 C C . GLY A 1 92 ? -7.565 13.137 -0.822 1.00 94.00 92 GLY A C 1
ATOM 690 O O . GLY A 1 92 ? -7.189 12.060 -0.356 1.00 94.00 92 GLY A O 1
ATOM 691 N N . TRP A 1 93 ? -7.579 13.388 -2.129 1.00 93.56 93 TRP A N 1
ATOM 692 C CA . TRP A 1 93 ? -6.962 12.536 -3.136 1.00 93.56 93 TRP A CA 1
ATOM 693 C C . TRP A 1 93 ? -6.576 13.393 -4.340 1.00 93.56 93 TRP A C 1
ATOM 695 O O . TRP A 1 93 ? -7.439 13.916 -5.048 1.00 93.56 93 TRP A O 1
ATOM 705 N N . ASP A 1 94 ? -5.279 13.548 -4.565 1.00 92.38 94 ASP A N 1
ATOM 706 C CA . ASP A 1 94 ? -4.720 14.205 -5.742 1.00 92.38 94 ASP A CA 1
ATOM 707 C C . ASP A 1 94 ? -4.456 13.175 -6.851 1.00 92.38 94 ASP A C 1
ATOM 709 O O . ASP A 1 94 ? -4.245 11.992 -6.583 1.00 92.38 94 ASP A O 1
ATOM 713 N N . TYR A 1 95 ? -4.444 13.609 -8.114 1.00 87.19 95 TYR A N 1
ATOM 714 C CA . TYR A 1 95 ? -4.198 12.718 -9.257 1.00 87.19 95 TYR A CA 1
ATOM 715 C C . TYR A 1 95 ? -2.813 12.055 -9.225 1.00 87.19 95 TYR A C 1
ATOM 717 O O . TYR A 1 95 ? -2.620 11.035 -9.881 1.00 87.19 95 TYR A O 1
ATOM 725 N N . ARG A 1 96 ? -1.855 12.629 -8.485 1.00 86.62 96 ARG A N 1
ATOM 726 C CA . ARG A 1 96 ? -0.531 12.036 -8.254 1.00 86.62 96 ARG A CA 1
ATOM 727 C C . ARG A 1 96 ? -0.548 10.906 -7.226 1.00 86.62 96 ARG A C 1
ATOM 729 O O . ARG A 1 96 ? 0.399 10.134 -7.187 1.00 86.62 96 ARG A O 1
ATOM 736 N N . GLY A 1 97 ? -1.604 10.814 -6.419 1.00 84.44 97 GLY A N 1
ATOM 737 C CA . GLY A 1 97 ? -1.736 9.833 -5.352 1.00 84.44 97 GLY A CA 1
ATOM 738 C C . GLY A 1 97 ? -0.755 10.037 -4.186 1.00 84.44 97 GLY A C 1
ATOM 739 O O . GLY A 1 97 ? -0.059 11.056 -4.098 1.00 84.44 97 GLY A O 1
ATOM 740 N N . PRO A 1 98 ? -0.732 9.086 -3.238 1.00 88.12 98 PRO A N 1
ATOM 741 C CA . PRO A 1 98 ? 0.273 9.027 -2.182 1.00 88.12 98 PRO A CA 1
ATOM 742 C C . PRO A 1 98 ? 1.678 8.737 -2.735 1.00 88.12 98 PRO A C 1
ATOM 744 O O . PRO A 1 98 ? 1.821 8.004 -3.705 1.00 88.12 98 PRO A O 1
ATOM 747 N N . ALA A 1 99 ? 2.705 9.279 -2.081 1.00 85.19 99 ALA A N 1
ATOM 748 C CA . ALA A 1 99 ? 4.121 9.057 -2.393 1.00 85.19 99 ALA A CA 1
ATOM 749 C C . ALA A 1 99 ? 4.911 8.468 -1.209 1.00 85.19 99 ALA A C 1
ATOM 751 O O . ALA A 1 99 ? 5.999 7.935 -1.387 1.00 85.19 99 ALA A O 1
ATOM 752 N N . GLU A 1 100 ? 4.376 8.574 0.007 1.00 86.94 100 GLU A N 1
ATOM 753 C CA . GLU A 1 100 ? 4.993 8.084 1.234 1.00 86.94 100 GLU A CA 1
ATOM 754 C C . GLU A 1 100 ? 4.088 7.045 1.885 1.00 86.94 100 GLU A C 1
ATOM 756 O O . GLU A 1 100 ? 2.885 7.269 2.050 1.00 86.94 100 GLU A O 1
ATOM 761 N N . TYR A 1 101 ? 4.675 5.933 2.318 1.00 85.88 101 TYR A N 1
ATOM 762 C CA . TYR A 1 101 ? 3.954 4.835 2.948 1.00 85.88 101 TYR A CA 1
ATOM 763 C C . TYR A 1 101 ? 4.580 4.516 4.300 1.00 85.88 101 TYR A C 1
ATOM 765 O O . TYR A 1 101 ? 5.796 4.422 4.445 1.00 85.88 101 TYR A O 1
ATOM 773 N N . THR A 1 102 ? 3.754 4.326 5.320 1.00 83.94 102 THR A N 1
ATOM 774 C CA . THR A 1 102 ? 4.213 3.908 6.646 1.00 83.94 102 THR A CA 1
ATOM 775 C C . THR A 1 102 ? 3.277 2.852 7.187 1.00 83.94 102 THR A C 1
ATOM 777 O O . THR A 1 102 ? 2.069 3.065 7.242 1.00 83.94 102 THR A O 1
ATOM 780 N N . LEU A 1 103 ? 3.835 1.730 7.632 1.00 81.50 103 LEU A N 1
ATOM 781 C CA . LEU A 1 103 ? 3.096 0.727 8.383 1.00 81.50 103 LEU A CA 1
ATOM 782 C C . LEU A 1 103 ? 3.550 0.750 9.833 1.00 81.50 103 LEU A C 1
ATOM 784 O O . LEU A 1 103 ? 4.742 0.747 10.131 1.00 81.50 103 LEU A O 1
ATOM 788 N N . SER A 1 104 ? 2.577 0.757 10.728 1.00 81.12 104 SER A N 1
ATOM 789 C CA . SER A 1 104 ? 2.790 0.676 12.167 1.00 81.12 104 SER A CA 1
AT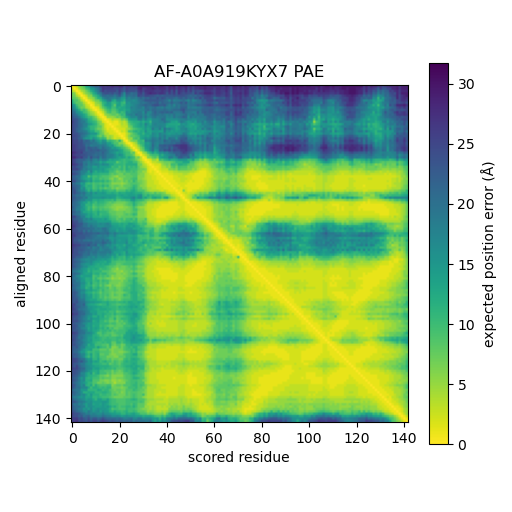OM 790 C C . SER A 1 104 ? 1.780 -0.282 12.788 1.00 81.12 104 SER A C 1
ATOM 792 O O . SER A 1 104 ? 0.812 -0.681 12.138 1.00 81.12 104 SER A O 1
ATOM 794 N N . ARG A 1 105 ? 1.977 -0.636 14.057 1.00 79.44 105 ARG A N 1
ATOM 795 C CA . ARG A 1 105 ? 0.937 -1.279 14.860 1.00 79.44 105 ARG A CA 1
ATOM 796 C C . ARG A 1 105 ? 0.188 -0.271 15.712 1.00 79.44 105 ARG A C 1
ATOM 798 O O . ARG A 1 105 ? 0.785 0.611 16.330 1.00 79.44 105 ARG A O 1
ATOM 805 N N . THR A 1 106 ? -1.118 -0.461 15.824 1.00 82.56 106 THR A N 1
ATOM 806 C CA . THR A 1 106 ? -1.947 0.265 16.782 1.00 82.56 106 THR A CA 1
ATOM 807 C C . THR A 1 106 ? -1.929 -0.427 18.148 1.00 82.56 106 THR A C 1
ATOM 809 O O . THR A 1 106 ? -1.489 -1.568 18.302 1.00 82.56 106 THR A O 1
ATOM 812 N N . ARG A 1 107 ? -2.434 0.257 19.184 1.00 79.19 107 ARG A N 1
ATOM 813 C CA . ARG A 1 107 ? -2.519 -0.305 20.547 1.00 79.19 107 ARG A CA 1
ATOM 814 C C . ARG A 1 107 ? -3.459 -1.510 20.655 1.00 79.19 107 ARG A C 1
ATOM 816 O O . ARG A 1 107 ? -3.332 -2.271 21.607 1.00 79.19 107 ARG A O 1
ATOM 823 N N . SER A 1 108 ? -4.394 -1.672 19.717 1.00 77.81 108 SER A N 1
ATOM 824 C CA . SER A 1 108 ? -5.275 -2.845 19.626 1.00 77.81 108 SER A CA 1
ATOM 825 C C . SER A 1 108 ? -4.564 -4.069 19.033 1.00 77.81 108 SER A C 1
ATOM 827 O O . SER A 1 108 ? -5.125 -5.160 19.050 1.00 77.81 108 SER A O 1
ATOM 829 N N . GLY A 1 109 ? -3.335 -3.907 18.528 1.00 77.94 109 GLY A N 1
ATOM 830 C CA . GLY A 1 109 ? -2.567 -4.953 17.855 1.00 77.94 109 GLY A CA 1
ATOM 831 C C . GLY A 1 109 ? -2.824 -5.041 16.348 1.00 77.94 109 GLY A C 1
ATOM 832 O O . GLY A 1 109 ? -2.143 -5.815 15.673 1.00 77.94 109 GLY A O 1
ATOM 833 N N . HIS A 1 110 ? -3.756 -4.244 15.813 1.00 82.50 110 HIS A N 1
ATOM 834 C CA . HIS A 1 110 ? -4.005 -4.147 14.375 1.00 82.50 110 HIS A CA 1
ATOM 835 C C . HIS A 1 110 ? -2.863 -3.412 13.670 1.00 82.50 110 HIS A C 1
ATOM 837 O O . HIS A 1 110 ? -2.095 -2.667 14.285 1.00 82.50 110 HIS A O 1
ATOM 843 N N . ALA A 1 111 ? -2.748 -3.629 12.365 1.00 85.00 111 ALA A N 1
ATOM 844 C CA . ALA A 1 1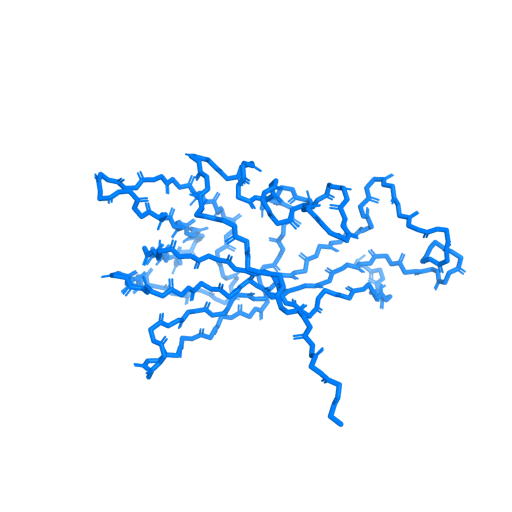11 ? -1.815 -2.895 11.531 1.00 85.00 111 ALA A CA 1
ATOM 845 C C . ALA A 1 111 ? -2.475 -1.605 11.027 1.00 85.00 111 ALA A C 1
ATOM 847 O O . ALA A 1 111 ? -3.658 -1.604 10.697 1.00 85.00 111 ALA A O 1
ATOM 848 N N . LEU A 1 1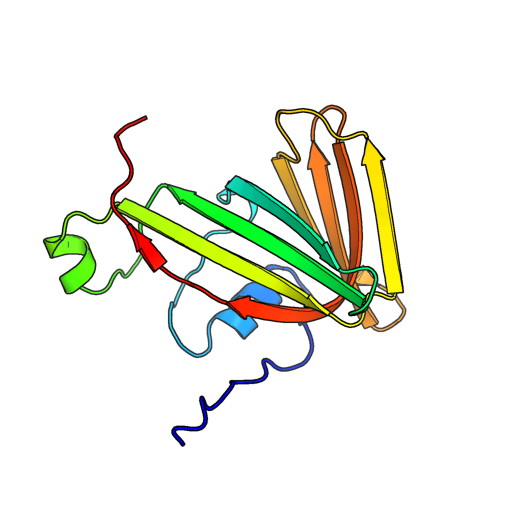12 ? -1.710 -0.518 10.958 1.00 88.44 112 LEU A N 1
ATOM 849 C CA . LEU A 1 112 ? -2.118 0.772 10.411 1.00 88.44 112 LEU A CA 1
ATOM 850 C C . LEU A 1 112 ? -1.193 1.142 9.258 1.00 88.44 112 LEU A C 1
ATOM 852 O O . LEU A 1 112 ? -0.019 1.447 9.481 1.00 88.44 112 LEU A O 1
ATOM 856 N N . LEU A 1 113 ? -1.742 1.147 8.045 1.00 90.56 113 LEU A N 1
ATOM 857 C CA . LEU A 1 113 ? -1.095 1.684 6.855 1.00 90.56 113 LEU A CA 1
ATOM 858 C C . LEU A 1 113 ? -1.487 3.152 6.689 1.00 90.56 113 LEU A C 1
ATOM 860 O O . LEU A 1 113 ? -2.662 3.475 6.533 1.00 90.56 113 LEU A O 1
ATOM 864 N N . SER A 1 114 ? -0.491 4.029 6.716 1.00 91.88 114 SER A N 1
ATOM 865 C CA . SER A 1 114 ? -0.609 5.439 6.352 1.00 91.88 114 SER A CA 1
ATOM 866 C C . SER A 1 114 ? -0.011 5.650 4.969 1.00 91.88 114 SER A C 1
ATOM 868 O O . SER A 1 114 ? 1.116 5.225 4.726 1.00 91.88 114 SER A O 1
ATOM 870 N N . MET A 1 115 ? -0.744 6.318 4.085 1.00 92.88 115 MET A N 1
ATOM 871 C CA . MET A 1 115 ? -0.286 6.702 2.752 1.00 92.88 115 MET A CA 1
ATOM 872 C C . MET A 1 115 ? -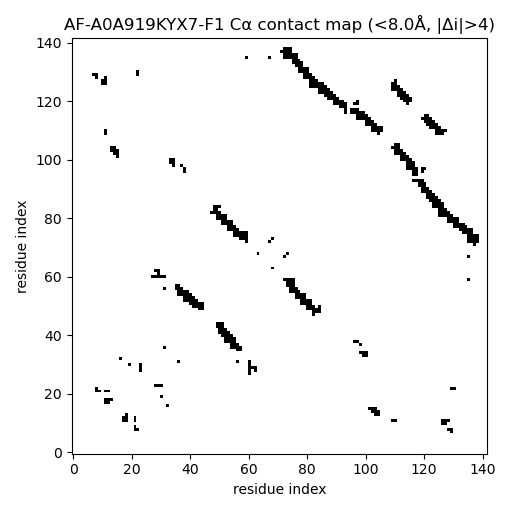0.452 8.210 2.609 1.00 92.88 115 MET A C 1
ATOM 874 O O . MET A 1 115 ? -1.559 8.729 2.754 1.00 92.88 115 MET A O 1
ATOM 878 N N . ARG A 1 116 ? 0.644 8.926 2.368 1.00 93.19 116 ARG A N 1
ATOM 879 C CA . ARG A 1 116 ? 0.676 10.390 2.340 1.00 93.19 116 ARG A CA 1
ATOM 880 C C . ARG A 1 116 ? 1.250 10.882 1.023 1.00 93.19 116 ARG A C 1
ATOM 882 O O . ARG A 1 116 ? 2.155 10.283 0.462 1.00 93.19 116 ARG A O 1
ATOM 889 N N . GLY A 1 117 ? 0.727 11.991 0.533 1.00 91.44 117 GLY A N 1
ATOM 890 C CA . GLY A 1 117 ? 1.230 12.707 -0.629 1.00 91.44 117 GLY A CA 1
ATOM 891 C C . GLY A 1 117 ? 0.647 14.119 -0.662 1.00 91.44 117 GLY A C 1
ATOM 892 O O . GLY A 1 117 ? -0.230 14.451 0.143 1.00 91.44 117 GLY A O 1
ATOM 893 N N . PRO A 1 118 ? 1.106 14.986 -1.576 1.00 93.12 118 PRO A N 1
ATOM 894 C CA . PRO A 1 118 ? 0.509 16.304 -1.753 1.00 93.12 118 PRO A CA 1
ATOM 895 C C . PRO A 1 118 ? -1.003 16.187 -2.001 1.00 93.12 118 PRO A C 1
ATOM 897 O O . PRO A 1 118 ? -1.426 15.573 -2.973 1.00 93.12 118 PRO A O 1
ATOM 900 N N . GLY A 1 119 ? -1.820 16.735 -1.096 1.00 93.56 119 GLY A N 1
ATOM 901 C CA . GLY A 1 119 ? -3.285 16.685 -1.201 1.00 93.56 119 GLY A CA 1
ATOM 902 C C . GLY A 1 119 ? -3.922 15.300 -1.013 1.00 93.56 119 GLY A C 1
ATOM 903 O O . GLY A 1 119 ? -5.119 15.170 -1.253 1.00 93.56 119 GLY A O 1
ATOM 904 N N . SER A 1 120 ? -3.151 14.291 -0.587 1.00 94.50 120 SER A N 1
ATOM 905 C CA . SER A 1 120 ? -3.622 12.915 -0.387 1.00 94.50 120 SER A CA 1
ATOM 906 C C . SER A 1 120 ? -3.182 12.385 0.975 1.00 94.50 120 SER A C 1
ATOM 908 O O . SER A 1 120 ? -1.986 12.317 1.260 1.00 94.50 120 SER A O 1
ATOM 910 N N . ASN A 1 121 ? -4.125 11.970 1.813 1.00 95.81 121 ASN A N 1
ATOM 911 C CA . ASN A 1 121 ? -3.830 11.315 3.083 1.00 95.81 121 ASN A CA 1
ATOM 912 C C . ASN A 1 121 ? -4.810 10.165 3.319 1.00 95.81 121 ASN A C 1
ATOM 914 O O . ASN A 1 121 ? -6.019 10.369 3.387 1.00 95.81 121 ASN A O 1
ATOM 918 N N . VAL A 1 122 ? -4.288 8.952 3.458 1.00 95.75 122 VAL A N 1
ATOM 919 C CA . VAL A 1 122 ? -5.085 7.741 3.650 1.00 95.75 122 VAL A CA 1
ATOM 920 C C . VAL A 1 122 ? -4.570 6.978 4.855 1.00 95.75 122 VAL A C 1
ATOM 922 O O . VAL A 1 122 ? -3.382 6.687 4.952 1.00 95.75 122 VAL A O 1
ATOM 925 N N . GLU A 1 123 ? -5.476 6.614 5.751 1.00 95.94 123 GLU A N 1
ATOM 926 C CA . GLU A 1 123 ? -5.202 5.766 6.906 1.00 95.94 123 GLU A CA 1
ATOM 927 C C . GLU A 1 123 ? -6.099 4.533 6.851 1.00 95.94 123 GLU A C 1
ATOM 929 O O . GLU A 1 123 ? -7.326 4.648 6.778 1.00 95.94 123 GLU A O 1
ATOM 934 N N . ILE A 1 124 ? -5.485 3.353 6.904 1.00 95.25 124 ILE A N 1
ATOM 935 C CA . ILE A 1 124 ? -6.172 2.064 6.853 1.00 95.25 124 ILE A CA 1
ATOM 936 C C . ILE A 1 124 ? -5.716 1.224 8.039 1.00 95.25 124 ILE A C 1
ATOM 938 O O . ILE A 1 124 ? -4.567 0.789 8.084 1.00 95.25 124 ILE A O 1
ATOM 942 N N . GLU A 1 125 ? -6.613 0.981 8.990 1.00 94.25 125 GLU A N 1
ATOM 943 C CA . GLU A 1 125 ? -6.396 0.02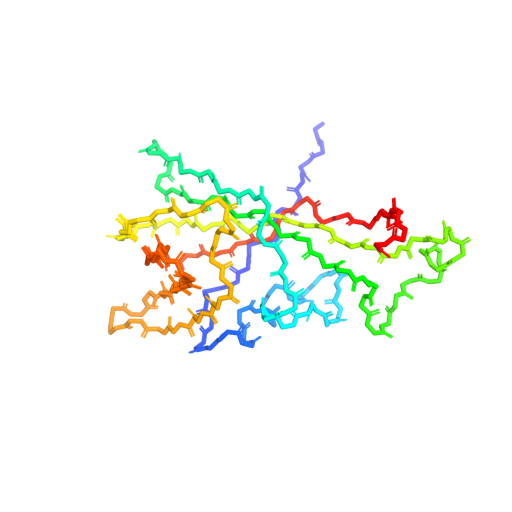4 10.073 1.00 94.25 125 GLU A CA 1
ATOM 944 C C . GLU A 1 125 ? -7.039 -1.316 9.712 1.00 94.25 125 GLU A C 1
ATOM 946 O O . GLU A 1 125 ? -8.229 -1.372 9.388 1.00 94.25 125 GLU A O 1
ATOM 951 N N . PHE A 1 126 ? -6.256 -2.392 9.766 1.00 91.69 126 PHE A N 1
ATOM 952 C CA . PHE A 1 126 ? -6.656 -3.718 9.306 1.00 91.69 126 PHE A CA 1
ATOM 953 C C . PHE A 1 126 ? -6.073 -4.836 10.174 1.00 91.69 126 PHE A C 1
ATOM 955 O O . PHE A 1 126 ? -5.020 -4.694 10.802 1.00 91.69 126 PHE A O 1
ATOM 962 N N . ALA A 1 127 ? -6.756 -5.981 10.185 1.00 87.25 127 ALA A N 1
ATOM 963 C CA . ALA A 1 127 ? -6.344 -7.149 10.958 1.00 87.25 127 ALA A CA 1
ATOM 964 C C . ALA A 1 127 ? -5.351 -8.050 10.204 1.00 87.25 127 ALA A C 1
ATOM 966 O O . ALA A 1 127 ? -4.446 -8.625 10.809 1.00 87.25 127 ALA A O 1
ATOM 967 N N . ALA A 1 128 ? -5.520 -8.194 8.885 1.00 83.44 128 ALA A N 1
ATOM 968 C CA . ALA A 1 128 ? -4.697 -9.081 8.068 1.00 83.44 128 ALA A CA 1
ATOM 969 C C . ALA A 1 128 ? -4.463 -8.531 6.658 1.00 83.44 128 ALA A C 1
ATOM 971 O O . ALA A 1 128 ? -5.328 -7.860 6.093 1.00 83.44 128 ALA A O 1
ATOM 972 N N . ALA A 1 129 ? -3.317 -8.880 6.074 1.00 84.00 129 ALA A N 1
ATOM 973 C CA . ALA A 1 129 ? -2.980 -8.571 4.691 1.00 84.00 129 ALA A CA 1
ATOM 974 C C . ALA A 1 129 ? -2.506 -9.820 3.944 1.00 84.00 129 ALA A C 1
ATOM 976 O O . ALA A 1 129 ? -1.938 -10.737 4.539 1.00 84.00 129 ALA A O 1
ATOM 977 N N . ARG A 1 130 ? -2.719 -9.844 2.627 1.00 81.06 130 ARG A N 1
ATOM 978 C CA . ARG A 1 130 ? -2.180 -10.874 1.733 1.00 81.06 130 ARG A CA 1
ATOM 979 C C . ARG A 1 130 ? -1.830 -10.297 0.369 1.00 81.06 130 ARG A C 1
ATOM 981 O O . ARG A 1 130 ? -2.478 -9.357 -0.084 1.00 81.06 130 ARG A O 1
ATOM 988 N N . VAL A 1 131 ? -0.847 -10.898 -0.294 1.00 80.62 131 VAL A N 1
ATOM 989 C CA . VAL A 1 131 ? -0.480 -10.559 -1.674 1.00 80.62 131 VAL A CA 1
ATOM 990 C C . VAL A 1 131 ? -1.195 -11.483 -2.654 1.00 80.62 131 VAL A C 1
ATOM 992 O O . VAL A 1 131 ? -1.262 -12.696 -2.456 1.00 80.62 131 VAL A O 1
ATOM 995 N N . GLU A 1 132 ? -1.704 -10.906 -3.736 1.00 84.12 132 GLU A N 1
ATOM 996 C CA . GLU A 1 132 ? -2.340 -11.597 -4.850 1.00 84.12 132 GLU A CA 1
ATOM 997 C C . GLU A 1 132 ? -1.785 -11.121 -6.195 1.00 84.12 132 GLU A C 1
ATOM 999 O O . GLU A 1 132 ? -1.211 -10.040 -6.316 1.00 84.12 132 GLU A O 1
ATOM 1004 N N . GLY A 1 133 ? -1.974 -11.941 -7.232 1.00 80.88 133 GLY A N 1
ATOM 1005 C CA . GLY A 1 133 ? -1.795 -11.510 -8.621 1.00 80.88 133 GLY A CA 1
ATOM 1006 C C . GLY A 1 133 ? -0.371 -11.135 -9.035 1.00 80.88 133 GLY A C 1
ATOM 1007 O O . GLY A 1 133 ? -0.212 -10.537 -10.093 1.00 80.88 133 GLY A O 1
ATOM 1008 N N . LEU A 1 134 ? 0.648 -11.494 -8.245 1.00 81.81 134 LEU A N 1
ATOM 1009 C CA . LEU A 1 134 ? 2.043 -11.169 -8.535 1.00 81.81 134 LEU A CA 1
ATOM 1010 C C . LEU A 1 134 ? 2.443 -11.622 -9.947 1.00 81.81 134 LEU A C 1
ATOM 1012 O O . LEU A 1 134 ? 2.480 -12.823 -10.242 1.00 81.81 134 LEU A O 1
ATOM 1016 N N . ARG A 1 135 ? 2.809 -10.664 -10.799 1.00 80.94 135 ARG A N 1
ATOM 1017 C CA . ARG A 1 135 ? 3.289 -10.930 -12.158 1.00 80.94 135 ARG A CA 1
ATOM 1018 C C . ARG A 1 135 ? 4.474 -10.046 -12.514 1.00 80.94 135 ARG A C 1
ATOM 1020 O O . ARG A 1 135 ? 4.541 -8.887 -12.129 1.00 80.94 135 ARG A O 1
ATOM 1027 N N . ALA A 1 136 ? 5.396 -10.609 -13.289 1.00 82.44 136 ALA A N 1
ATOM 1028 C CA . ALA A 1 136 ? 6.461 -9.856 -13.938 1.00 82.44 136 ALA A CA 1
ATOM 1029 C C . ALA A 1 136 ? 6.066 -9.578 -15.391 1.00 82.44 136 ALA A C 1
ATOM 1031 O O . ALA A 1 136 ? 5.534 -10.464 -16.070 1.00 82.44 136 ALA A O 1
ATOM 1032 N N . PHE A 1 137 ? 6.341 -8.373 -15.872 1.00 81.31 137 PHE A N 1
ATOM 1033 C CA . PHE A 1 137 ? 6.002 -7.949 -17.225 1.00 81.31 137 PHE A CA 1
ATOM 1034 C C . PHE A 1 137 ? 7.104 -7.073 -17.828 1.00 81.31 137 PHE A C 1
ATOM 1036 O O . PHE A 1 137 ? 8.106 -6.749 -17.185 1.00 81.31 137 PHE A O 1
ATOM 1043 N N . ARG A 1 138 ? 6.945 -6.764 -19.116 1.00 86.06 138 ARG A N 1
ATOM 1044 C CA . ARG A 1 138 ? 7.821 -5.847 -19.838 1.00 86.06 138 ARG A CA 1
ATOM 1045 C C . ARG A 1 138 ? 7.149 -4.482 -19.896 1.00 86.06 138 ARG A C 1
ATOM 1047 O O . ARG A 1 138 ? 6.177 -4.326 -20.631 1.00 86.06 138 ARG A O 1
ATOM 1054 N N . SER A 1 139 ? 7.668 -3.534 -19.133 1.00 83.75 139 SER A N 1
ATOM 1055 C CA . SER A 1 139 ? 7.308 -2.123 -19.216 1.00 83.75 139 SER A CA 1
ATOM 1056 C C . SER A 1 139 ? 8.180 -1.415 -20.258 1.00 83.75 139 SER A C 1
ATOM 1058 O O . SER A 1 139 ? 9.325 -1.818 -20.515 1.00 83.75 139 SER A O 1
ATOM 1060 N N . ALA A 1 140 ? 7.628 -0.389 -20.906 1.00 76.69 140 ALA A N 1
ATOM 1061 C CA . ALA A 1 140 ? 8.394 0.462 -21.811 1.00 76.69 140 ALA A CA 1
ATOM 1062 C C . ALA A 1 140 ? 9.449 1.254 -21.011 1.00 76.69 140 ALA A C 1
ATOM 1064 O O . ALA A 1 140 ? 9.231 1.522 -19.832 1.00 76.69 140 ALA A O 1
ATOM 1065 N N . PRO A 1 141 ? 10.593 1.629 -21.608 1.00 61.59 141 PRO A N 1
ATOM 1066 C CA . PRO A 1 141 ? 11.503 2.568 -20.962 1.00 61.59 141 PRO A CA 1
ATOM 1067 C C . PRO A 1 141 ? 10.771 3.893 -20.703 1.00 61.59 141 PRO A C 1
ATOM 1069 O O . PRO A 1 141 ? 10.132 4.409 -21.624 1.00 61.59 141 PRO A O 1
ATOM 1072 N N . GLY A 1 142 ? 10.845 4.385 -19.463 1.00 56.12 142 GLY A N 1
ATOM 1073 C CA . GLY A 1 142 ? 10.387 5.723 -19.074 1.00 56.12 142 GLY A CA 1
ATOM 1074 C C . GLY A 1 142 ? 11.307 6.830 -19.569 1.00 56.12 142 GLY A C 1
ATOM 1075 O O . GLY A 1 142 ? 12.499 6.538 -19.828 1.00 56.12 142 GLY A O 1
#

InterPro domains:
  IPR028957 Immunity protein 50 [PF15594] (28-134)

Sequence (142 aa):
MRGSDRAQVPAAPDDLAGLLDGLHAGLLSGLPAFEDLDLFHLLVDERGDSVTLGFEHAGLPPAPPRDRVDRGLNAVEFFLVLSGLTRLQIDGWDYRGPAEYTLSRTRSGHALLSMRGPGSNVEIEFAAARVEGLRAFRSAPG

Solvent-accessible surface area (backbone atoms only — not comparable to full-atom values): 8206 Å² total; per-residue (Å²): 136,83,80,77,85,74,83,77,58,73,74,61,50,82,36,52,69,42,39,53,52,57,65,33,80,78,84,46,77,57,74,76,59,69,78,61,46,47,77,81,41,81,44,79,38,90,88,69,40,28,39,38,37,29,36,35,29,90,41,65,47,93,72,60,60,66,75,45,58,78,69,60,42,42,22,33,37,33,30,42,41,36,29,58,52,80,41,79,47,76,54,59,75,34,97,83,39,54,71,43,71,46,52,41,62,46,96,86,68,32,39,34,42,38,33,35,32,76,63,14,35,36,40,40,31,26,54,38,62,47,80,42,80,73,43,75,40,70,66,78,88,128

Nearest PDB structures (foldseek):
  4mjg-assembly2_B  TM=2.613E-01  e=4.714E-01  Schaalia dentiphila ATCC 17982
  3nrp-assembly1_B  TM=3.241E-01  e=5.837E-01  Escherichia coli F11
  3zh6-assembly2_B  TM=3.412E-01  e=8.043E-01  Haemophilus influenzae
  6gut-assembly2_B  TM=3.294E-01  e=1.793E+00  Haemophilus influenzae
  4mlg-assembly1_B  TM=2.223E-01  e=3.590E+00  uncultured organism

Secondary structure (DSSP, 8-state):
----------S--SSHHHHHHHHTSSS-S-PPPGGG-EEEEEEEETTTTEEEEEEEEES--SS--HHHHHTT--EEEEEEEEEEEEEEEEE---TT---EEEEEE-TTS-EEEEEEETTEEEEEEEEEEEEEEEEEE-PPP-

Organism: NCBI:txid67307

pLDDT: mean 75.58, std 19.03, range [31.27, 96.62]

Foldseek 3Di:
DDPPPDDFQPWQDAFPVSNVVSQCPPDDDDDDRCLQWDWPDWDDDPPFQKIKTKIKGQADGPDDDVVCVVVQFGMKMKIKIFGAWPDKDKQFADPRGFNDWTWHADPVRWIWIWTDDVRTTIITTGGGMHIGDIDTHHDDDD